Protein AF-A0A920HWN5-F1 (afdb_monomer_lite)

pLDDT: mean 71.5, std 14.19, range [39.5, 91.81]

Foldseek 3Di:
DVVVVVVVVVVVVVVVVVVVVVVVCVVLVPPDPVLVVLLVVLCVVLVVVLVVVLVVVCVVVVNDPVPDDPVVSVVVSVVVSVVVSLVSSLVVCVVVVNNVSSVVVSVVVVVVVPPDPPPVVVVVVVVVVVVVVVVVVVPPD

Radius of gyration: 22.56 Å; chains: 1; bounding box: 64×40×73 Å

Structure (mmCIF, N/CA/C/O backbone):
data_AF-A0A920HWN5-F1
#
_entry.id   AF-A0A920HWN5-F1
#
loop_
_atom_site.group_PDB
_atom_site.id
_atom_site.type_symbol
_atom_site.label_atom_id
_atom_site.label_alt_id
_atom_site.label_comp_id
_atom_site.label_asym_id
_atom_site.label_entity_id
_atom_site.label_seq_id
_atom_site.pdbx_PDB_ins_code
_atom_site.Cartn_x
_atom_site.Cartn_y
_atom_site.Cartn_z
_atom_site.occupancy
_atom_site.B_iso_or_equiv
_atom_site.auth_seq_id
_atom_site.auth_comp_id
_atom_site.auth_asym_id
_atom_site.auth_atom_id
_atom_site.pdbx_PDB_model_num
ATOM 1 N N . MET A 1 1 ? -5.070 -18.045 46.229 1.00 73.38 1 MET A N 1
ATOM 2 C CA . MET A 1 1 ? -4.342 -16.819 45.823 1.00 73.38 1 MET A CA 1
ATOM 3 C C . MET A 1 1 ? -3.827 -16.873 44.372 1.00 73.38 1 M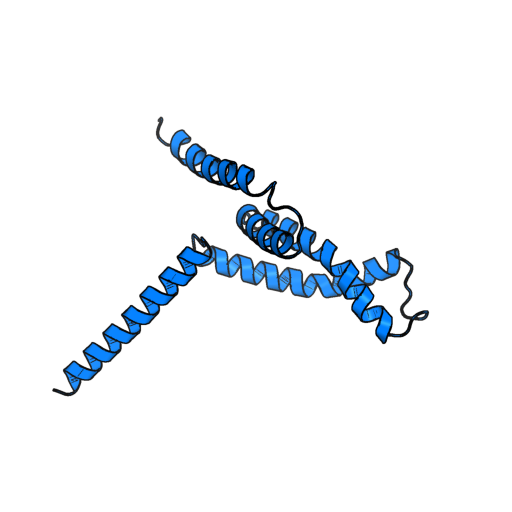ET A C 1
ATOM 5 O O . MET A 1 1 ? -4.244 -16.047 43.574 1.00 73.38 1 MET A O 1
ATOM 9 N N . LEU A 1 2 ? -3.026 -17.871 43.967 1.00 77.00 2 LEU A N 1
ATOM 10 C CA . LEU A 1 2 ? -2.445 -17.982 42.605 1.00 77.00 2 LEU A CA 1
ATOM 11 C C . LEU A 1 2 ? -3.454 -17.991 41.432 1.00 77.00 2 LEU A C 1
ATOM 13 O O . LEU A 1 2 ? -3.154 -17.496 40.346 1.00 77.00 2 LEU A O 1
ATOM 17 N N . LYS A 1 3 ? -4.664 -18.529 41.642 1.00 74.00 3 LYS A N 1
ATOM 18 C CA . LYS A 1 3 ? -5.732 -18.575 40.624 1.00 74.00 3 LYS A CA 1
ATOM 19 C C . LYS A 1 3 ? -6.254 -17.175 40.267 1.00 74.00 3 LYS A C 1
ATOM 21 O O . LYS A 1 3 ? -6.546 -16.922 39.105 1.00 74.00 3 LYS A O 1
ATOM 26 N N . LEU A 1 4 ? -6.289 -16.263 41.242 1.00 74.88 4 LEU A N 1
ATOM 27 C CA . LEU A 1 4 ? -6.717 -14.873 41.050 1.00 74.88 4 LEU A CA 1
ATOM 28 C C . LEU A 1 4 ? -5.679 -14.077 40.242 1.00 74.88 4 LEU A C 1
ATOM 30 O O . LEU A 1 4 ? -6.047 -13.352 39.326 1.00 74.88 4 LEU A O 1
ATOM 34 N N . TYR A 1 5 ? -4.384 -14.304 40.485 1.00 77.62 5 TYR A N 1
ATOM 35 C CA . TYR A 1 5 ? -3.304 -13.645 39.737 1.00 77.62 5 TYR A CA 1
ATOM 36 C C . TYR A 1 5 ? -3.263 -14.052 38.252 1.00 77.62 5 TYR A C 1
ATOM 38 O O . TYR A 1 5 ? -3.050 -13.221 37.370 1.00 77.62 5 TYR A O 1
ATOM 46 N N . LYS A 1 6 ? -3.520 -15.331 37.939 1.00 75.12 6 LYS A N 1
ATOM 47 C CA . LYS A 1 6 ? -3.628 -15.791 36.540 1.00 75.12 6 LYS A CA 1
ATOM 48 C C . LYS A 1 6 ? -4.836 -15.189 35.813 1.00 75.12 6 LYS A C 1
ATOM 50 O O . LYS A 1 6 ? -4.747 -14.953 34.609 1.00 75.12 6 LYS A O 1
ATOM 55 N N . LEU A 1 7 ? -5.941 -14.952 36.522 1.00 76.25 7 LEU A N 1
ATOM 56 C CA . LEU A 1 7 ? -7.143 -14.345 35.947 1.00 76.25 7 LEU A CA 1
ATOM 57 C C . LEU A 1 7 ? -6.928 -12.861 35.631 1.00 76.25 7 LEU A C 1
ATOM 59 O O . LEU A 1 7 ? -7.253 -12.447 34.520 1.00 76.25 7 LEU A O 1
ATOM 63 N N . ASP A 1 8 ? -6.295 -12.111 36.537 1.00 83.62 8 ASP A N 1
ATOM 64 C CA . ASP A 1 8 ? -5.940 -10.701 36.317 1.00 83.62 8 ASP A CA 1
ATOM 65 C C . ASP A 1 8 ? -4.951 -10.526 35.152 1.00 83.62 8 ASP A C 1
ATOM 67 O O . ASP A 1 8 ? -5.145 -9.704 34.261 1.00 83.62 8 ASP A O 1
ATOM 71 N N . LYS A 1 9 ? -3.927 -11.383 35.062 1.00 82.38 9 LYS A N 1
ATOM 72 C CA . LYS A 1 9 ? -2.959 -11.320 33.957 1.00 82.38 9 LYS A CA 1
ATOM 73 C C . LYS A 1 9 ? -3.595 -11.637 32.597 1.00 82.38 9 LYS A C 1
ATOM 75 O O . LYS A 1 9 ? -3.249 -11.012 31.595 1.00 82.38 9 LYS A O 1
ATOM 80 N N . LYS A 1 10 ? -4.533 -12.593 32.550 1.00 79.94 10 LYS A N 1
ATOM 81 C CA . LYS A 1 10 ? -5.252 -12.955 31.318 1.00 79.94 10 LYS A CA 1
ATOM 82 C C . LYS A 1 10 ? -6.200 -11.838 30.877 1.00 79.94 10 LYS A C 1
ATOM 84 O O . LYS A 1 10 ? -6.240 -11.531 29.689 1.00 79.94 10 LYS A O 1
ATOM 89 N N . SER A 1 11 ? -6.934 -11.218 31.804 1.00 78.88 11 SER A N 1
ATOM 90 C CA . SER A 1 11 ? -7.843 -10.113 31.476 1.00 78.88 11 SER A CA 1
ATOM 91 C C . SER A 1 11 ? -7.077 -8.880 30.991 1.00 78.88 11 SER A C 1
ATOM 93 O O . SER A 1 11 ? -7.442 -8.323 29.957 1.00 78.88 11 SER A O 1
ATOM 95 N N . LYS A 1 12 ? -5.961 -8.521 31.646 1.00 78.75 12 LYS A N 1
ATOM 96 C CA . LYS A 1 12 ? -5.072 -7.430 31.209 1.00 78.75 12 LYS A CA 1
ATOM 97 C C . LYS A 1 12 ? -4.530 -7.651 29.802 1.00 78.75 12 LYS A C 1
ATOM 99 O O . LYS A 1 12 ? -4.556 -6.737 28.987 1.00 78.75 12 LYS A O 1
ATOM 104 N N . PHE A 1 13 ? -4.089 -8.872 29.498 1.00 78.44 13 PHE A N 1
ATOM 105 C CA . PHE A 1 13 ? -3.570 -9.213 28.174 1.00 78.44 13 PHE A CA 1
ATOM 106 C C . PHE A 1 13 ? -4.639 -9.093 27.075 1.00 78.44 13 PHE A C 1
ATOM 108 O O . PHE A 1 13 ? -4.360 -8.582 25.993 1.00 78.44 13 PHE A O 1
ATOM 115 N N . VAL A 1 14 ? -5.878 -9.517 27.340 1.00 77.94 14 VAL A N 1
ATOM 116 C CA . VAL A 1 14 ? -6.986 -9.361 26.380 1.00 77.94 14 VAL A CA 1
ATOM 117 C C . VAL A 1 14 ? -7.351 -7.882 26.189 1.00 77.94 14 VAL A C 1
ATOM 119 O O . VAL A 1 14 ? -7.575 -7.451 25.058 1.00 77.94 14 VAL A O 1
ATOM 122 N N . PHE A 1 15 ? -7.345 -7.086 27.263 1.00 74.62 15 PHE A N 1
ATOM 123 C CA . PHE A 1 15 ? -7.632 -5.647 27.212 1.00 74.62 15 PHE A CA 1
ATOM 124 C C . PHE A 1 15 ? -6.570 -4.843 26.445 1.00 74.62 15 PHE A C 1
ATOM 126 O O . PHE A 1 15 ? -6.921 -4.007 25.613 1.00 74.62 15 PHE A O 1
ATOM 133 N N . GLU A 1 16 ? -5.284 -5.117 26.679 1.00 76.69 16 GLU A N 1
ATOM 134 C CA . GLU A 1 16 ? -4.156 -4.510 25.953 1.00 76.69 16 GLU A CA 1
ATOM 135 C C . GLU A 1 16 ? -4.273 -4.753 24.441 1.00 76.69 16 GLU A C 1
ATOM 137 O O . GLU A 1 16 ? -4.241 -3.810 23.645 1.00 76.69 16 GLU A O 1
ATOM 142 N N . ASN A 1 17 ? -4.515 -6.007 24.039 1.00 74.38 17 ASN A N 1
ATOM 143 C CA . ASN A 1 17 ? -4.707 -6.365 22.633 1.00 74.38 17 ASN A CA 1
ATOM 144 C C . ASN A 1 17 ? -5.946 -5.689 22.023 1.00 74.38 17 ASN A C 1
ATOM 146 O O . ASN A 1 17 ? -5.901 -5.230 20.881 1.00 74.38 17 ASN A O 1
ATOM 150 N N . TYR A 1 18 ? -7.037 -5.565 22.784 1.00 75.81 18 TYR A N 1
ATOM 151 C CA . TYR A 1 18 ? -8.246 -4.877 22.331 1.00 75.81 18 TYR A CA 1
ATOM 152 C C . TYR A 1 18 ? -8.004 -3.380 22.076 1.00 75.81 18 TYR A C 1
ATOM 154 O O . TYR A 1 18 ? -8.393 -2.850 21.031 1.00 75.81 18 TYR A O 1
ATOM 162 N N . ILE A 1 19 ? -7.302 -2.699 22.988 1.00 76.44 19 ILE A N 1
ATOM 163 C CA . ILE A 1 19 ? -6.934 -1.282 22.845 1.00 76.44 19 ILE A CA 1
ATOM 164 C C . ILE A 1 19 ? -5.986 -1.083 21.656 1.00 76.44 19 ILE A C 1
ATOM 166 O O . ILE A 1 19 ? -6.146 -0.122 20.897 1.00 76.44 19 ILE A O 1
ATOM 170 N N . TYR A 1 20 ? -5.027 -1.989 21.456 1.00 72.06 20 TYR A N 1
ATOM 171 C CA . TYR A 1 20 ? -4.083 -1.915 20.341 1.00 72.06 20 TYR A CA 1
ATOM 172 C C . TYR A 1 20 ? -4.780 -2.101 18.983 1.00 72.06 20 TYR A C 1
ATOM 174 O O . TYR A 1 20 ? -4.594 -1.286 18.077 1.00 72.06 20 TYR A O 1
ATOM 182 N N . MET A 1 21 ? -5.668 -3.096 18.857 1.00 65.31 21 MET A N 1
ATOM 183 C CA . MET A 1 21 ? -6.461 -3.302 17.637 1.00 65.31 21 MET A CA 1
ATOM 184 C C . MET A 1 21 ? -7.373 -2.112 17.326 1.00 65.31 21 MET A C 1
ATOM 186 O O . MET A 1 21 ? -7.510 -1.742 16.161 1.00 65.31 21 MET A O 1
ATOM 190 N N . LYS A 1 22 ? -7.973 -1.486 18.345 1.00 66.25 22 LYS A N 1
ATOM 191 C CA . LYS A 1 22 ? -8.813 -0.295 18.164 1.00 66.25 22 LYS A CA 1
ATOM 192 C C . LYS A 1 22 ? -8.001 0.890 17.625 1.00 66.25 22 LYS A C 1
ATOM 194 O O . LYS A 1 22 ? -8.375 1.476 16.616 1.00 66.25 22 LYS A O 1
ATOM 199 N N . LYS A 1 23 ? -6.825 1.159 18.207 1.00 67.69 23 LYS A N 1
ATOM 200 C CA . LYS A 1 23 ? -5.909 2.223 17.748 1.00 67.69 23 LYS A CA 1
ATOM 201 C C . LYS A 1 23 ? -5.429 2.022 16.307 1.00 67.69 23 LYS A C 1
ATOM 203 O O . LYS A 1 23 ? -5.257 3.000 15.580 1.00 67.69 23 LYS A O 1
ATOM 208 N N . LEU A 1 24 ? -5.201 0.777 15.887 1.00 61.03 24 LEU A N 1
ATOM 209 C CA . LEU A 1 24 ? -4.812 0.460 14.510 1.00 61.03 24 LEU A CA 1
ATOM 210 C C . LEU A 1 24 ? -5.969 0.654 13.521 1.00 61.03 24 LEU A C 1
ATOM 212 O O . LEU A 1 24 ? -5.763 1.243 12.461 1.00 61.03 24 LEU A O 1
ATOM 216 N N . LYS A 1 25 ? -7.182 0.219 13.883 1.00 57.78 25 LYS A N 1
ATOM 217 C CA . LYS A 1 25 ? -8.390 0.403 13.064 1.00 57.78 25 LYS A CA 1
ATOM 218 C C . LYS A 1 25 ? -8.731 1.878 12.864 1.00 57.78 25 LYS A C 1
ATOM 220 O O . LYS A 1 25 ? -9.005 2.282 11.736 1.00 57.78 25 LYS A O 1
ATOM 225 N N . ASP A 1 26 ? -8.612 2.678 13.922 1.00 61.81 26 ASP A N 1
ATOM 226 C CA . ASP A 1 26 ? -8.883 4.118 13.883 1.00 61.81 26 ASP A CA 1
ATOM 227 C C . ASP A 1 26 ? -7.835 4.877 13.047 1.00 61.81 26 ASP A C 1
ATOM 229 O O . ASP A 1 26 ? -8.186 5.758 12.266 1.00 61.81 26 ASP A O 1
ATOM 233 N N . LYS A 1 27 ? -6.548 4.499 13.124 1.00 56.53 27 LYS A N 1
ATOM 234 C CA . LYS A 1 27 ? -5.472 5.117 12.319 1.00 56.53 27 LYS A CA 1
ATOM 235 C C . LYS A 1 27 ? -5.617 4.884 10.814 1.00 56.53 27 LYS A C 1
ATOM 237 O O . LYS A 1 27 ? -5.187 5.728 10.029 1.00 56.53 27 LYS A O 1
ATOM 242 N N . TRP A 1 28 ? -6.172 3.743 10.417 1.00 52.12 28 TRP A N 1
ATOM 243 C CA . TRP A 1 28 ? -6.312 3.355 9.011 1.00 52.12 28 TRP A CA 1
ATOM 244 C C . TRP A 1 28 ? -7.738 3.537 8.472 1.00 52.12 28 TRP A C 1
ATOM 246 O O . TRP A 1 28 ? -7.972 3.279 7.295 1.00 52.12 28 TRP A O 1
ATOM 256 N N . ASN A 1 29 ? -8.678 3.998 9.309 1.00 58.75 29 ASN A N 1
ATOM 257 C CA . ASN A 1 29 ? -10.093 4.198 8.970 1.00 58.75 29 ASN A CA 1
ATOM 258 C C . ASN A 1 29 ? -10.738 2.953 8.314 1.00 58.75 29 ASN A C 1
ATOM 260 O O . ASN A 1 29 ? -11.601 3.053 7.438 1.00 58.75 29 ASN A O 1
ATOM 264 N N . ILE A 1 30 ? -10.280 1.761 8.716 1.00 59.06 30 ILE A N 1
ATOM 265 C CA . ILE A 1 30 ? -10.728 0.480 8.158 1.00 59.06 30 ILE A CA 1
ATOM 266 C C . ILE A 1 30 ? -12.042 0.119 8.841 1.00 59.06 30 ILE A C 1
ATOM 268 O O . ILE A 1 30 ? -12.072 -0.238 10.019 1.00 59.06 30 ILE A O 1
ATOM 272 N N . LYS A 1 31 ? -13.141 0.215 8.090 1.00 60.91 31 LYS A N 1
ATOM 273 C CA . LYS A 1 31 ? -14.498 0.026 8.624 1.00 60.91 31 LYS A CA 1
ATOM 274 C C . LYS A 1 31 ? -14.813 -1.437 8.946 1.00 60.91 31 LYS A C 1
ATOM 276 O O . LYS A 1 31 ? -15.705 -1.694 9.747 1.00 60.91 31 LYS A O 1
ATOM 281 N N . SER A 1 32 ? -14.115 -2.397 8.329 1.00 67.50 32 SER A N 1
ATOM 282 C CA . SER A 1 32 ? -14.424 -3.825 8.467 1.00 67.50 32 SER A CA 1
ATOM 283 C C . SER A 1 32 ? -13.189 -4.719 8.340 1.00 67.50 32 SER A C 1
ATOM 285 O O . SER A 1 32 ? -12.347 -4.504 7.474 1.00 67.50 32 SER A O 1
ATOM 287 N N . ASN A 1 33 ? -13.107 -5.780 9.153 1.00 72.88 33 ASN A N 1
ATOM 288 C CA . ASN A 1 33 ? -12.060 -6.807 9.030 1.00 72.88 33 ASN A CA 1
ATOM 289 C C . ASN A 1 33 ? -12.080 -7.481 7.639 1.00 72.88 33 ASN A C 1
ATOM 291 O O . ASN A 1 33 ? -11.032 -7.862 7.127 1.00 72.88 33 ASN A O 1
ATOM 295 N N . PHE A 1 34 ? -13.257 -7.578 7.007 1.00 74.62 34 PHE A N 1
ATOM 296 C CA . PHE A 1 34 ? -13.412 -8.120 5.651 1.00 74.62 34 PHE A CA 1
ATOM 297 C C . PHE A 1 34 ? -12.724 -7.259 4.589 1.00 74.62 34 PHE A C 1
ATOM 299 O O . PHE A 1 34 ? -12.166 -7.788 3.633 1.00 74.62 34 PHE A O 1
ATOM 306 N N . GLN A 1 35 ? -12.702 -5.939 4.784 1.00 75.38 35 GLN A N 1
ATOM 307 C CA . GLN A 1 35 ? -12.023 -5.014 3.880 1.00 75.38 35 GLN A CA 1
ATOM 308 C C . GLN A 1 35 ? -10.518 -5.302 3.837 1.00 75.38 35 GLN A C 1
ATOM 310 O O . GLN A 1 35 ? -9.932 -5.341 2.762 1.00 75.38 35 GLN A O 1
ATOM 315 N N . LEU A 1 36 ? -9.910 -5.583 4.995 1.00 80.06 36 LEU A N 1
ATOM 316 C CA . LEU A 1 36 ? -8.486 -5.910 5.107 1.00 80.06 36 LEU A CA 1
ATOM 317 C C . LEU A 1 36 ? -8.128 -7.196 4.347 1.00 80.06 36 LEU A C 1
ATOM 319 O O . LEU A 1 36 ? -7.118 -7.231 3.652 1.00 80.06 36 LEU A O 1
ATOM 323 N N . ILE A 1 37 ? -8.975 -8.226 4.427 1.00 85.38 37 ILE A N 1
ATOM 324 C CA . ILE A 1 37 ? -8.777 -9.489 3.697 1.00 85.38 37 ILE A CA 1
ATOM 325 C C . ILE A 1 37 ? -8.822 -9.254 2.184 1.00 85.38 37 ILE A C 1
ATOM 327 O O . ILE A 1 37 ? -7.942 -9.723 1.467 1.00 85.38 37 ILE A O 1
ATOM 331 N N . ILE A 1 38 ? -9.802 -8.482 1.704 1.00 83.88 38 ILE A N 1
ATOM 332 C CA . ILE A 1 38 ? -9.916 -8.131 0.281 1.00 83.88 38 ILE A CA 1
ATOM 333 C C . ILE A 1 38 ? -8.662 -7.385 -0.182 1.00 83.88 38 ILE A C 1
ATOM 335 O O . ILE A 1 38 ? -8.101 -7.720 -1.219 1.00 83.88 38 ILE A O 1
ATOM 339 N N . ILE A 1 39 ? -8.176 -6.424 0.607 1.00 83.38 39 ILE A N 1
ATOM 340 C CA . ILE A 1 39 ? -6.959 -5.671 0.283 1.00 83.38 39 ILE A CA 1
ATOM 341 C C . ILE A 1 39 ? -5.749 -6.601 0.150 1.00 83.38 39 ILE A C 1
ATOM 343 O O . ILE A 1 39 ? -4.988 -6.466 -0.803 1.00 83.38 39 ILE A O 1
ATOM 347 N N . LEU A 1 40 ? -5.578 -7.559 1.065 1.00 87.31 40 LEU A N 1
ATOM 348 C CA . LEU A 1 40 ? -4.477 -8.523 1.001 1.00 87.31 40 LEU A CA 1
ATOM 349 C C . LEU A 1 40 ? -4.553 -9.415 -0.245 1.00 87.31 40 LEU A C 1
ATOM 351 O O . LEU A 1 40 ? -3.526 -9.667 -0.870 1.00 87.31 40 LEU A O 1
ATOM 355 N N . ILE A 1 41 ? -5.754 -9.851 -0.632 1.00 89.81 41 ILE A N 1
ATOM 356 C CA . ILE A 1 41 ? -5.968 -10.635 -1.857 1.00 89.81 41 ILE A CA 1
ATOM 357 C C . ILE A 1 41 ? -5.613 -9.803 -3.089 1.00 89.81 41 ILE A C 1
ATOM 359 O O . ILE A 1 41 ? -4.868 -10.268 -3.950 1.00 89.81 41 ILE A O 1
ATOM 363 N N . VAL A 1 42 ? -6.092 -8.558 -3.152 1.00 87.56 42 VAL A N 1
ATOM 364 C CA . VAL A 1 42 ? -5.766 -7.634 -4.244 1.00 87.56 42 VAL A CA 1
ATOM 365 C C . VAL A 1 42 ? -4.258 -7.433 -4.338 1.00 87.56 42 VAL A C 1
ATOM 367 O O . VAL A 1 42 ? -3.719 -7.579 -5.427 1.00 87.56 42 VAL A O 1
ATOM 370 N N . PHE A 1 43 ? -3.572 -7.197 -3.215 1.00 88.00 43 PHE A N 1
ATOM 371 C CA . PHE A 1 43 ? -2.114 -7.048 -3.177 1.00 88.00 43 PHE A CA 1
ATOM 372 C C . PHE A 1 43 ? -1.362 -8.306 -3.626 1.00 88.00 43 PHE A C 1
ATOM 374 O O . PHE A 1 43 ? -0.337 -8.198 -4.295 1.00 88.00 43 PHE A O 1
ATOM 381 N N . ALA A 1 44 ? -1.850 -9.499 -3.279 1.00 91.81 44 ALA A N 1
ATOM 382 C CA . ALA A 1 44 ? -1.245 -10.755 -3.718 1.00 91.81 44 ALA A CA 1
ATOM 383 C C . ALA A 1 44 ? -1.374 -10.944 -5.239 1.00 91.81 44 ALA A C 1
ATOM 385 O O . ALA A 1 44 ? -0.412 -11.340 -5.907 1.00 91.81 44 ALA A O 1
ATOM 386 N N . ILE A 1 45 ? -2.545 -10.609 -5.793 1.00 89.94 45 ILE A N 1
ATOM 387 C CA . ILE A 1 45 ? -2.804 -10.664 -7.233 1.00 89.94 45 ILE A CA 1
ATOM 388 C C . ILE A 1 45 ? -1.968 -9.604 -7.955 1.00 89.94 45 ILE A C 1
ATOM 390 O O . ILE A 1 45 ? -1.210 -9.956 -8.853 1.00 89.94 45 ILE A O 1
ATOM 394 N N . THR A 1 46 ? -2.037 -8.330 -7.551 1.00 88.94 46 THR A N 1
ATOM 395 C CA . THR A 1 46 ? -1.268 -7.243 -8.184 1.00 88.94 46 THR A CA 1
ATOM 396 C C . THR A 1 46 ? 0.233 -7.458 -8.070 1.00 88.94 46 THR A C 1
ATOM 398 O O . THR A 1 46 ? 0.952 -7.194 -9.031 1.00 88.94 46 THR A O 1
ATOM 401 N N . GLY A 1 47 ? 0.719 -7.960 -6.932 1.00 86.44 47 GLY A N 1
ATOM 402 C CA . GLY A 1 47 ? 2.132 -8.273 -6.731 1.00 86.44 47 GLY A CA 1
ATOM 403 C C . GLY A 1 47 ? 2.621 -9.316 -7.732 1.00 86.44 47 GLY A C 1
ATOM 404 O O . GLY A 1 47 ? 3.631 -9.099 -8.400 1.00 86.44 47 GLY A O 1
ATOM 405 N N . SER A 1 48 ? 1.854 -10.390 -7.920 1.00 88.81 48 SER A N 1
ATOM 406 C CA . SER A 1 48 ? 2.175 -11.440 -8.896 1.00 88.81 48 SER A CA 1
ATOM 407 C C . SER A 1 48 ? 2.061 -10.934 -10.339 1.00 88.81 48 SER A C 1
ATOM 409 O O . SER A 1 48 ? 2.938 -11.187 -11.164 1.00 88.81 48 SER A O 1
ATOM 411 N N . LEU A 1 49 ? 1.017 -10.155 -10.636 1.00 87.19 49 LEU A N 1
ATOM 412 C CA . LEU A 1 49 ? 0.751 -9.622 -11.972 1.00 87.19 49 LEU A CA 1
ATOM 413 C C . LEU A 1 49 ? 1.815 -8.606 -12.413 1.00 87.19 49 LEU A C 1
ATOM 415 O O . LEU A 1 49 ? 2.153 -8.555 -13.590 1.00 87.19 49 LEU A O 1
ATOM 419 N N . SER A 1 50 ? 2.395 -7.844 -11.480 1.00 83.56 50 SER A N 1
ATOM 420 C CA . SER A 1 50 ? 3.436 -6.846 -11.771 1.00 83.56 50 SER A CA 1
ATOM 421 C C . SER A 1 50 ? 4.696 -7.450 -12.402 1.00 83.56 50 SER A C 1
ATOM 423 O O . SER A 1 50 ? 5.306 -6.845 -13.285 1.00 83.56 50 SER A O 1
ATOM 425 N N . LEU A 1 51 ? 5.057 -8.674 -12.001 1.00 81.50 51 LEU A N 1
ATOM 426 C CA . LEU A 1 51 ? 6.194 -9.398 -12.563 1.00 81.50 51 LEU A CA 1
ATOM 427 C C . LEU A 1 51 ? 5.913 -9.836 -13.999 1.00 81.50 51 LEU A C 1
ATOM 429 O O . LEU A 1 51 ? 6.776 -9.663 -14.854 1.00 81.50 51 LEU A O 1
ATOM 433 N N . VAL A 1 52 ? 4.703 -10.326 -14.270 1.00 85.19 52 VAL A N 1
ATOM 434 C CA . VAL A 1 52 ? 4.286 -10.780 -15.605 1.00 85.19 52 VAL A CA 1
ATOM 435 C C . VAL A 1 52 ? 4.134 -9.601 -16.561 1.00 85.19 52 VAL A C 1
ATOM 437 O O . VAL A 1 52 ? 4.614 -9.648 -17.682 1.00 85.19 52 VAL A O 1
ATOM 440 N N . VAL A 1 53 ? 3.517 -8.511 -16.104 1.00 83.69 53 VAL A N 1
ATOM 441 C CA . VAL A 1 53 ? 3.235 -7.312 -16.908 1.00 83.69 53 VAL A CA 1
ATOM 442 C C . VAL A 1 53 ? 4.510 -6.571 -17.312 1.00 83.69 53 VAL A C 1
ATOM 444 O O . VAL A 1 53 ? 4.556 -5.918 -18.350 1.00 83.69 53 VAL A O 1
ATOM 447 N N . SER A 1 54 ? 5.578 -6.697 -16.532 1.00 80.50 54 SER A N 1
ATOM 448 C CA . SER A 1 54 ? 6.833 -6.019 -16.835 1.00 80.50 54 SER A CA 1
ATOM 449 C C . SER A 1 54 ? 7.508 -6.476 -18.137 1.00 80.50 54 SER A C 1
ATOM 451 O O . SER A 1 54 ? 8.074 -5.641 -18.834 1.00 80.50 54 SER A O 1
ATOM 453 N N . GLU A 1 55 ? 7.427 -7.763 -18.481 1.00 77.50 55 GLU A N 1
ATOM 454 C CA . GLU A 1 55 ? 8.055 -8.343 -19.676 1.00 77.50 55 GLU A CA 1
ATOM 455 C C . GLU A 1 55 ? 7.478 -7.779 -20.988 1.00 77.50 55 GLU A C 1
ATOM 457 O O . GLU A 1 55 ? 8.256 -7.220 -21.765 1.00 77.50 55 GLU A O 1
ATOM 462 N N . PRO A 1 56 ? 6.149 -7.803 -21.230 1.00 80.50 56 PRO A N 1
ATOM 463 C CA . PRO A 1 56 ? 5.573 -7.238 -22.448 1.00 80.50 56 PRO A CA 1
ATOM 464 C C . PRO A 1 56 ? 5.750 -5.719 -22.523 1.00 80.50 56 PRO A C 1
ATOM 466 O O . PRO A 1 56 ? 5.907 -5.172 -23.609 1.00 80.50 56 PRO A O 1
ATOM 469 N N . ILE A 1 57 ? 5.773 -5.013 -21.389 1.00 77.94 57 ILE A N 1
ATOM 470 C CA . ILE A 1 57 ? 6.015 -3.564 -21.389 1.00 77.94 57 ILE A CA 1
ATOM 471 C C . ILE A 1 57 ? 7.441 -3.243 -21.848 1.00 77.94 57 ILE A C 1
ATOM 473 O O . ILE A 1 57 ? 7.638 -2.314 -22.628 1.00 77.94 57 ILE A O 1
ATOM 477 N N . LEU A 1 58 ? 8.435 -4.005 -21.389 1.00 75.25 58 LEU A N 1
ATOM 478 C CA . LEU A 1 58 ? 9.831 -3.834 -21.807 1.00 75.25 58 LEU A CA 1
ATOM 479 C C . LEU A 1 58 ? 10.010 -4.137 -23.300 1.00 75.25 58 LEU A C 1
ATOM 481 O O . LEU A 1 58 ? 10.764 -3.439 -23.979 1.00 75.25 58 LEU A O 1
ATOM 485 N N . GLU A 1 59 ? 9.274 -5.122 -23.815 1.00 76.50 59 GLU A N 1
ATOM 486 C CA . GLU A 1 59 ? 9.251 -5.459 -25.238 1.00 76.50 59 GLU A CA 1
ATOM 487 C C . GLU A 1 59 ? 8.614 -4.348 -26.090 1.00 76.50 59 GLU A C 1
ATOM 489 O O . GLU A 1 59 ? 9.202 -3.944 -27.094 1.00 76.50 59 GLU A O 1
ATOM 494 N N . ILE A 1 60 ? 7.482 -3.777 -25.655 1.00 75.62 60 ILE A N 1
ATOM 495 C CA . ILE A 1 60 ? 6.826 -2.629 -26.315 1.00 75.62 60 ILE A CA 1
ATOM 496 C C . ILE A 1 60 ? 7.744 -1.401 -26.340 1.00 75.62 60 ILE A C 1
ATOM 498 O O . ILE A 1 60 ? 7.777 -0.664 -27.323 1.00 75.62 60 ILE A O 1
ATOM 502 N N . LEU A 1 61 ? 8.519 -1.187 -25.276 1.00 72.88 61 LEU A N 1
ATOM 503 C CA . LEU A 1 61 ? 9.495 -0.099 -25.188 1.00 72.88 61 LEU A CA 1
ATOM 504 C C . LEU A 1 61 ? 10.766 -0.356 -26.019 1.00 72.88 61 LEU A C 1
ATOM 506 O O . LEU A 1 61 ? 11.662 0.486 -26.038 1.00 72.88 61 LEU A O 1
ATOM 510 N N . GLY A 1 62 ? 10.862 -1.498 -26.708 1.00 66.62 62 GLY A N 1
ATOM 511 C CA . GLY A 1 62 ? 11.991 -1.845 -27.571 1.00 66.62 62 GLY A CA 1
ATOM 512 C C . GLY A 1 62 ? 13.271 -2.203 -26.811 1.00 66.62 62 GLY A C 1
ATOM 513 O O . GLY A 1 62 ? 14.340 -2.300 -27.414 1.00 66.62 62 GLY A O 1
ATOM 514 N N . ILE A 1 63 ? 13.187 -2.416 -25.494 1.00 63.91 63 ILE A N 1
ATOM 515 C CA . ILE A 1 63 ? 14.332 -2.739 -24.640 1.00 63.91 63 ILE A CA 1
ATOM 516 C C . ILE A 1 63 ? 14.493 -4.260 -24.625 1.00 63.91 63 ILE A C 1
ATOM 518 O O . ILE A 1 63 ? 13.982 -4.959 -23.751 1.00 63.91 63 ILE A O 1
ATOM 522 N N . LYS A 1 64 ? 15.218 -4.796 -25.612 1.00 57.94 64 LYS A N 1
ATOM 523 C CA . LYS A 1 64 ? 15.579 -6.219 -25.631 1.00 57.94 64 LYS A CA 1
ATOM 524 C C . LYS A 1 64 ? 16.581 -6.521 -24.518 1.00 57.94 64 LYS A C 1
ATOM 526 O O . LYS A 1 64 ? 17.632 -5.888 -24.425 1.00 57.94 64 LYS A O 1
ATOM 531 N N . SER A 1 65 ? 16.323 -7.575 -23.742 1.00 55.31 65 SER A N 1
ATOM 532 C CA . SER A 1 65 ? 17.255 -8.095 -22.726 1.00 55.31 65 SER A CA 1
ATOM 533 C C . SER A 1 65 ? 18.630 -8.487 -23.292 1.00 55.31 65 SER A C 1
ATOM 535 O O . SER A 1 65 ? 19.558 -8.702 -22.523 1.00 55.31 65 SER A O 1
ATOM 537 N N . SER A 1 66 ? 18.784 -8.567 -24.621 1.00 56.59 66 SER A N 1
ATOM 538 C CA . SER A 1 66 ? 20.060 -8.871 -25.278 1.00 56.59 66 SER A CA 1
ATOM 539 C C . SER A 1 66 ? 20.948 -7.651 -25.549 1.00 56.59 66 SER A C 1
ATOM 541 O O . SER A 1 66 ? 22.108 -7.842 -25.896 1.00 56.59 66 SER A O 1
ATOM 543 N N . SER A 1 67 ? 20.440 -6.415 -25.444 1.00 55.72 67 SER A N 1
ATOM 544 C CA . SER A 1 67 ? 21.200 -5.196 -25.783 1.00 55.72 67 SER A CA 1
ATOM 545 C C . SER A 1 67 ? 21.648 -4.377 -24.569 1.00 55.72 67 SER A C 1
ATOM 547 O O . SER A 1 67 ? 22.364 -3.392 -24.735 1.00 55.72 67 SER A O 1
ATOM 549 N N . MET A 1 68 ? 21.255 -4.760 -23.348 1.00 58.16 68 MET A N 1
ATOM 550 C CA . MET A 1 68 ? 21.634 -4.072 -22.110 1.00 58.16 68 MET A CA 1
ATOM 551 C C . MET A 1 68 ? 22.097 -5.044 -21.024 1.00 58.16 68 MET A C 1
ATOM 553 O O . MET A 1 68 ? 21.566 -6.139 -20.881 1.00 58.16 68 MET A O 1
ATOM 557 N N . SER A 1 69 ? 23.064 -4.603 -20.213 1.00 67.56 69 SER A N 1
ATOM 558 C CA . SER A 1 69 ? 23.483 -5.319 -19.004 1.00 67.56 69 SER A CA 1
ATOM 559 C C . SER A 1 69 ? 22.294 -5.522 -18.058 1.00 67.56 69 SER A C 1
ATOM 561 O O . SER A 1 69 ? 21.571 -4.570 -17.750 1.00 67.56 69 SER A O 1
ATOM 563 N N . THR A 1 70 ? 22.137 -6.743 -17.535 1.00 69.31 70 THR A N 1
ATOM 564 C CA . THR A 1 70 ? 21.133 -7.131 -16.524 1.00 69.31 70 THR A CA 1
ATOM 565 C C . THR A 1 70 ? 21.081 -6.161 -15.335 1.00 69.31 70 THR A C 1
ATOM 567 O O . THR A 1 70 ? 20.023 -5.945 -14.736 1.00 69.31 70 THR A O 1
ATOM 570 N N . TRP A 1 71 ? 22.215 -5.520 -15.035 1.00 75.31 71 TRP A N 1
ATOM 571 C CA . TRP A 1 71 ? 22.360 -4.515 -13.985 1.00 75.31 71 TRP A CA 1
ATOM 572 C C . TRP A 1 71 ? 21.582 -3.216 -14.247 1.00 75.31 71 TRP A C 1
ATOM 574 O O . TRP A 1 71 ? 21.036 -2.638 -13.315 1.00 75.31 71 TRP A O 1
ATOM 584 N N . LEU A 1 72 ? 21.491 -2.765 -15.503 1.00 74.44 72 LEU A N 1
ATOM 585 C CA . LEU A 1 72 ? 20.711 -1.579 -15.893 1.00 74.44 72 LEU A CA 1
ATOM 586 C C . LEU A 1 72 ? 19.250 -1.925 -16.193 1.00 74.44 72 LEU A C 1
ATOM 588 O O . LEU A 1 72 ? 18.351 -1.131 -15.924 1.00 74.44 72 LEU A O 1
ATOM 592 N N . PHE A 1 73 ? 19.005 -3.132 -16.700 1.00 76.44 73 PHE A N 1
ATOM 593 C CA . PHE A 1 73 ? 17.671 -3.600 -17.066 1.00 76.44 73 PHE A CA 1
ATOM 594 C C . PHE A 1 73 ? 16.731 -3.720 -15.855 1.00 76.44 73 PHE A C 1
ATOM 596 O O . PHE A 1 73 ? 15.572 -3.312 -15.907 1.00 76.44 73 PHE A O 1
ATOM 603 N N . THR A 1 74 ? 17.240 -4.230 -14.732 1.00 78.06 74 THR A N 1
ATOM 604 C CA . THR A 1 74 ? 16.454 -4.464 -13.509 1.00 78.06 74 THR A CA 1
ATOM 605 C C . THR A 1 74 ? 15.899 -3.180 -12.858 1.00 78.06 74 THR A C 1
ATOM 607 O O . THR A 1 74 ? 14.694 -3.131 -12.599 1.00 78.06 74 THR A O 1
ATOM 610 N N . PRO A 1 75 ? 16.695 -2.121 -12.596 1.00 83.62 75 PRO A N 1
ATOM 611 C CA . PRO A 1 75 ? 16.167 -0.878 -12.029 1.00 83.62 75 PRO A CA 1
ATOM 612 C C . PRO A 1 75 ? 15.259 -0.128 -13.009 1.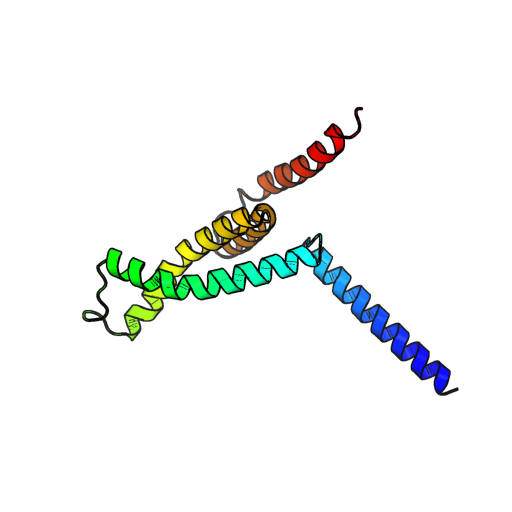00 83.62 75 PRO A C 1
ATOM 614 O O . PRO A 1 75 ? 14.255 0.444 -12.591 1.00 83.62 75 PRO A O 1
ATOM 617 N N . LEU A 1 76 ? 15.554 -0.176 -14.312 1.00 82.00 76 LEU A N 1
ATOM 618 C CA . LEU A 1 76 ? 14.721 0.455 -15.335 1.00 82.00 76 LEU A CA 1
ATOM 619 C C . LEU A 1 76 ? 13.332 -0.197 -15.406 1.00 82.00 76 LEU A C 1
ATOM 621 O O . LEU A 1 76 ? 12.317 0.499 -15.418 1.00 82.00 76 LEU A O 1
ATOM 625 N N . ARG A 1 77 ? 13.284 -1.534 -15.334 1.00 82.12 77 ARG A N 1
ATOM 626 C CA . ARG A 1 77 ? 12.047 -2.308 -15.176 1.00 82.12 77 ARG A CA 1
ATOM 627 C C . ARG A 1 77 ? 11.247 -1.850 -13.958 1.00 82.12 77 ARG A C 1
ATOM 629 O O . ARG A 1 77 ? 10.045 -1.643 -14.078 1.00 82.12 77 ARG A O 1
ATOM 636 N N . LEU A 1 78 ? 11.889 -1.661 -12.804 1.00 85.50 78 LEU A N 1
ATOM 637 C CA . LEU A 1 78 ? 11.197 -1.234 -11.585 1.00 85.50 78 LEU A CA 1
ATOM 638 C C . LEU A 1 78 ? 10.593 0.171 -11.728 1.00 85.50 78 LEU A C 1
ATOM 640 O O . LEU A 1 78 ? 9.454 0.381 -11.322 1.00 85.50 78 LEU A O 1
ATOM 644 N N . ILE A 1 79 ? 11.321 1.104 -12.352 1.00 85.19 79 ILE A N 1
ATOM 645 C CA . ILE A 1 79 ? 10.852 2.476 -12.602 1.00 85.19 79 ILE A CA 1
ATOM 646 C C . ILE A 1 79 ? 9.623 2.494 -13.515 1.00 85.19 79 ILE A C 1
ATOM 648 O O . ILE A 1 79 ? 8.720 3.287 -13.281 1.00 85.19 79 ILE A O 1
ATOM 652 N N . ILE A 1 80 ? 9.568 1.624 -14.526 1.00 81.75 80 ILE A N 1
ATOM 653 C CA . ILE A 1 80 ? 8.449 1.553 -15.479 1.00 81.75 80 ILE A CA 1
ATOM 654 C C . ILE A 1 80 ? 7.245 0.802 -14.895 1.00 81.75 80 ILE A C 1
ATOM 656 O O . ILE A 1 80 ? 6.100 1.208 -15.083 1.00 81.75 80 ILE A O 1
ATOM 660 N N . VAL A 1 81 ? 7.483 -0.291 -14.167 1.00 84.69 81 VAL A N 1
ATOM 661 C CA . VAL A 1 81 ? 6.417 -1.055 -13.501 1.00 84.69 81 VAL A CA 1
ATOM 662 C C . VAL A 1 81 ? 5.757 -0.220 -12.412 1.00 84.69 81 VAL A C 1
ATOM 664 O O . VAL A 1 81 ? 4.570 -0.385 -12.160 1.00 84.69 81 VAL A O 1
ATOM 667 N N . PHE A 1 82 ? 6.495 0.699 -11.792 1.00 85.56 82 PHE A N 1
ATOM 668 C CA . PHE A 1 82 ? 5.991 1.531 -10.712 1.00 85.56 82 PHE A CA 1
ATOM 669 C C . PHE A 1 82 ? 4.718 2.345 -11.069 1.00 85.56 82 PHE A C 1
ATOM 671 O O . PHE A 1 82 ? 3.703 2.148 -10.397 1.00 85.56 82 PHE A O 1
ATOM 678 N N . PRO A 1 83 ? 4.685 3.195 -12.117 1.00 84.00 83 PRO A N 1
ATOM 679 C CA . PRO A 1 83 ? 3.473 3.923 -12.511 1.00 84.00 83 PRO A CA 1
ATOM 680 C C . PRO A 1 83 ? 2.357 3.003 -13.021 1.00 84.00 83 PRO A C 1
ATOM 682 O O . PRO A 1 83 ? 1.177 3.273 -12.812 1.00 84.00 83 PRO A O 1
ATOM 685 N N . VAL A 1 84 ? 2.702 1.875 -13.645 1.00 85.12 84 VAL A N 1
ATOM 686 C CA . VAL A 1 84 ? 1.706 0.888 -14.089 1.00 85.12 84 VAL A CA 1
ATOM 687 C C . VAL A 1 84 ? 1.054 0.191 -12.894 1.00 85.12 84 VAL A C 1
ATOM 689 O O . VAL A 1 84 ? -0.154 -0.037 -12.887 1.00 85.12 84 VAL A O 1
ATOM 692 N N . TYR A 1 85 ? 1.830 -0.096 -11.849 1.00 84.75 85 TYR A N 1
ATOM 693 C CA . TYR A 1 85 ? 1.353 -0.695 -10.607 1.00 84.75 85 TYR A CA 1
ATOM 694 C C . TYR A 1 85 ? 0.353 0.211 -9.876 1.00 84.75 85 TYR A C 1
ATOM 696 O O . TYR A 1 85 ? -0.640 -0.287 -9.342 1.00 84.75 85 TYR A O 1
ATOM 704 N N . GLN A 1 86 ? 0.580 1.531 -9.894 1.00 86.12 86 GLN A N 1
ATOM 705 C CA . GLN A 1 86 ? -0.348 2.529 -9.346 1.00 86.12 86 GLN A CA 1
ATOM 706 C C . GLN A 1 86 ? -1.737 2.429 -10.002 1.00 86.12 86 GLN A C 1
ATOM 708 O O . GLN A 1 86 ? -2.750 2.339 -9.314 1.00 86.12 86 GLN A O 1
ATOM 713 N N . LEU A 1 87 ? -1.794 2.288 -11.328 1.00 87.06 87 LEU A N 1
ATOM 714 C CA . LEU A 1 87 ? -3.058 2.110 -12.052 1.00 87.06 87 LEU A CA 1
ATOM 715 C C . LEU A 1 87 ? -3.677 0.718 -11.837 1.00 87.06 87 LEU A C 1
ATOM 717 O O . LEU A 1 87 ? -4.895 0.595 -11.702 1.00 87.06 87 LEU A O 1
ATOM 721 N N . LEU A 1 88 ? -2.857 -0.337 -11.774 1.00 88.00 88 LEU A N 1
ATOM 722 C CA . LEU A 1 88 ? -3.317 -1.718 -11.574 1.00 88.00 88 LEU A CA 1
ATOM 723 C C . LEU A 1 88 ? -4.058 -1.889 -10.248 1.00 88.00 88 LEU A C 1
ATOM 725 O O . LEU A 1 88 ? -5.116 -2.521 -10.201 1.00 88.00 88 LEU A O 1
ATOM 729 N N . ILE A 1 89 ? -3.503 -1.334 -9.167 1.00 88.56 89 ILE A N 1
ATOM 730 C CA . ILE A 1 89 ? -4.103 -1.471 -7.841 1.00 88.56 89 ILE A CA 1
ATOM 731 C C . ILE A 1 89 ? -5.421 -0.699 -7.742 1.00 88.56 89 ILE A C 1
ATOM 733 O O . ILE A 1 89 ? -6.356 -1.170 -7.093 1.00 88.56 89 ILE A O 1
ATOM 737 N N . LEU A 1 90 ? -5.535 0.429 -8.448 1.00 87.44 90 LEU A N 1
ATOM 738 C CA . LEU A 1 90 ? -6.767 1.200 -8.542 1.00 87.44 90 LEU A CA 1
ATOM 739 C C . LEU A 1 90 ? -7.839 0.464 -9.361 1.00 87.44 90 LEU A C 1
ATOM 741 O O . LEU A 1 90 ? -8.987 0.370 -8.924 1.00 87.44 90 LEU A O 1
ATOM 745 N N . ALA A 1 91 ? -7.460 -0.121 -10.502 1.00 87.81 91 ALA A N 1
ATOM 746 C CA . ALA A 1 91 ? -8.359 -0.879 -11.373 1.00 87.81 91 ALA A CA 1
ATOM 747 C C . ALA A 1 91 ? -8.901 -2.146 -10.692 1.00 87.81 91 ALA A C 1
ATOM 749 O O . ALA A 1 91 ? -10.101 -2.418 -10.718 1.00 87.81 91 ALA A O 1
ATOM 750 N N . ILE A 1 92 ? -8.036 -2.908 -10.021 1.00 86.19 92 ILE A N 1
ATOM 751 C CA . ILE A 1 92 ? -8.460 -4.105 -9.288 1.00 86.19 92 ILE A CA 1
ATOM 752 C C . ILE A 1 92 ? -9.233 -3.702 -8.024 1.00 86.19 92 ILE A C 1
ATOM 754 O O . ILE A 1 92 ? -10.258 -4.303 -7.708 1.00 86.19 92 ILE A O 1
ATOM 758 N N . GLY A 1 93 ? -8.825 -2.632 -7.337 1.00 84.94 93 GLY A N 1
ATOM 759 C CA . GLY A 1 93 ? -9.577 -2.061 -6.219 1.00 84.94 93 GLY A CA 1
ATOM 760 C C . GLY A 1 93 ? -11.000 -1.641 -6.601 1.00 84.94 93 GLY A C 1
ATOM 761 O O . GLY A 1 93 ? -11.929 -1.843 -5.814 1.00 84.94 93 GLY A O 1
ATOM 762 N N . PHE A 1 94 ? -11.185 -1.118 -7.816 1.00 81.88 94 PHE A N 1
ATOM 763 C CA . PHE A 1 94 ? -12.495 -0.841 -8.403 1.00 81.88 94 PHE A CA 1
ATOM 764 C C . PHE A 1 94 ? -13.312 -2.118 -8.614 1.00 81.88 94 PHE A C 1
ATOM 766 O O . PHE A 1 94 ? -14.465 -2.173 -8.192 1.00 81.88 94 PHE A O 1
ATOM 773 N N . LEU A 1 95 ? -12.695 -3.174 -9.153 1.00 83.44 95 LEU A N 1
ATOM 774 C CA . LEU A 1 95 ? -13.358 -4.459 -9.399 1.00 83.44 95 LEU A CA 1
ATOM 775 C C . LEU A 1 95 ? -13.912 -5.107 -8.117 1.00 83.44 95 LEU A C 1
ATOM 777 O O . LEU A 1 95 ? -14.987 -5.696 -8.131 1.00 83.44 95 LEU A O 1
ATOM 781 N N . PHE A 1 96 ? -13.208 -4.959 -6.992 1.00 81.62 96 PHE A N 1
ATOM 782 C CA . PHE A 1 96 ? -13.630 -5.483 -5.687 1.00 81.62 96 PHE A CA 1
ATOM 783 C C . PHE A 1 96 ? -14.538 -4.526 -4.887 1.00 81.62 96 PHE A C 1
ATOM 785 O O . PHE A 1 96 ? -14.847 -4.801 -3.725 1.00 81.62 96 PHE A O 1
ATOM 792 N N . GLY A 1 97 ? -14.950 -3.388 -5.462 1.00 79.69 97 GLY A N 1
ATOM 793 C CA . GLY A 1 97 ? -15.803 -2.400 -4.787 1.00 79.69 97 GLY A CA 1
ATOM 794 C C . GLY A 1 97 ? -15.117 -1.664 -3.627 1.00 79.69 97 GLY A C 1
ATOM 795 O O . GLY A 1 97 ? -15.781 -1.092 -2.765 1.00 79.69 97 GLY A O 1
ATOM 796 N N . GLN A 1 98 ? -13.780 -1.680 -3.582 1.00 80.31 98 GLN A N 1
ATOM 797 C CA . GLN A 1 98 ? -12.950 -1.034 -2.557 1.00 80.31 98 GLN A CA 1
ATOM 798 C C . GLN A 1 98 ? -12.148 0.158 -3.112 1.00 80.31 98 GLN A C 1
ATOM 800 O O . GLN A 1 98 ? -11.197 0.605 -2.469 1.00 80.31 98 GLN A O 1
ATOM 805 N N . PHE A 1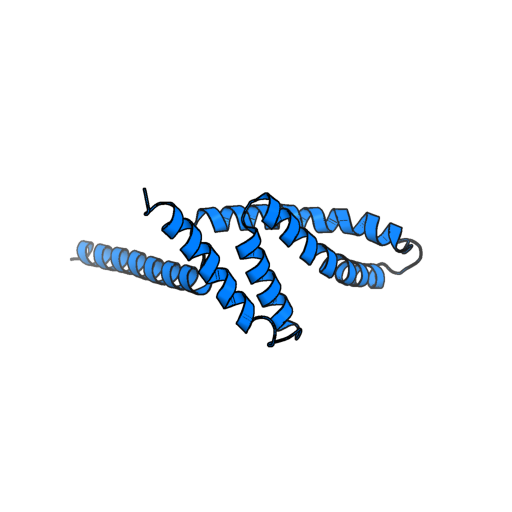 99 ? -12.539 0.704 -4.273 1.00 78.69 99 PHE A N 1
ATOM 806 C CA . PHE A 1 99 ? -11.884 1.831 -4.964 1.00 78.69 99 PHE A CA 1
ATOM 807 C C . PHE A 1 99 ? -11.516 2.970 -4.013 1.00 78.69 99 PHE A C 1
ATOM 809 O O . PHE A 1 99 ? -10.376 3.414 -3.946 1.00 78.69 99 PHE A O 1
ATOM 816 N N . ASN A 1 100 ? -12.486 3.365 -3.197 1.00 74.56 100 ASN A N 1
ATOM 817 C CA . ASN A 1 100 ? -12.373 4.444 -2.238 1.00 74.56 100 ASN A CA 1
ATOM 818 C C . ASN A 1 100 ? -11.206 4.268 -1.243 1.00 74.56 100 ASN A C 1
ATOM 820 O O . ASN A 1 100 ? -10.500 5.222 -0.914 1.00 74.56 100 ASN A O 1
ATOM 824 N N . PHE A 1 101 ? -10.962 3.044 -0.779 1.00 77.81 101 PHE A N 1
ATOM 825 C CA . PHE A 1 101 ? -9.838 2.763 0.108 1.00 77.81 101 PHE A CA 1
ATOM 826 C C . PHE A 1 101 ? -8.497 2.870 -0.630 1.00 77.81 101 PHE A C 1
ATOM 828 O O . PHE A 1 101 ? -7.564 3.504 -0.133 1.00 77.81 101 PHE A O 1
ATOM 835 N N . PHE A 1 102 ? -8.412 2.282 -1.825 1.00 81.88 102 PHE A N 1
ATOM 836 C CA . PHE A 1 102 ? -7.188 2.284 -2.626 1.00 81.88 102 PHE A CA 1
ATOM 837 C C . PHE A 1 102 ? -6.815 3.682 -3.111 1.00 81.88 102 PHE A C 1
ATOM 839 O O . PHE A 1 102 ? -5.656 4.059 -2.997 1.00 81.88 102 PHE A O 1
ATOM 846 N N . TRP A 1 103 ? -7.792 4.493 -3.508 1.00 79.31 103 TRP A N 1
ATOM 847 C CA . TRP A 1 103 ? -7.598 5.894 -3.878 1.00 79.31 103 TRP A CA 1
ATOM 848 C C . TRP A 1 103 ? -7.030 6.727 -2.716 1.00 79.31 103 TRP A C 1
ATOM 850 O O . TRP A 1 103 ? -6.137 7.552 -2.903 1.00 79.31 103 TRP A O 1
ATOM 860 N N . GLN A 1 104 ? -7.479 6.483 -1.477 1.00 78.94 104 GLN A N 1
ATOM 861 C CA . GLN A 1 104 ? -6.888 7.124 -0.294 1.00 78.94 104 GLN A CA 1
ATOM 862 C C . GLN A 1 104 ? -5.459 6.644 -0.018 1.00 78.94 104 GLN A C 1
ATOM 864 O O . GLN A 1 104 ? -4.613 7.446 0.384 1.00 78.94 104 GLN A O 1
ATOM 869 N N . LEU A 1 105 ? -5.187 5.349 -0.195 1.00 81.31 105 LEU A N 1
ATOM 870 C CA . LEU A 1 105 ? -3.858 4.765 -0.014 1.00 81.31 105 LEU A CA 1
ATOM 871 C C . LEU A 1 105 ? -2.874 5.325 -1.048 1.00 81.31 105 LEU A C 1
ATOM 873 O O . LEU A 1 105 ? -1.801 5.797 -0.676 1.00 81.31 105 LEU A O 1
ATOM 877 N N . GLU A 1 106 ? -3.264 5.331 -2.318 1.00 81.12 106 GLU A N 1
ATOM 878 C CA . GLU A 1 106 ? -2.463 5.807 -3.442 1.00 81.12 106 GLU A CA 1
ATOM 879 C C . GLU A 1 106 ? -2.125 7.289 -3.289 1.00 81.12 106 GLU A C 1
ATOM 881 O O . GLU A 1 106 ? -0.953 7.663 -3.334 1.00 81.12 106 GLU A O 1
ATOM 886 N N . LYS A 1 107 ? -3.109 8.128 -2.947 1.00 76.81 107 LYS A N 1
ATOM 887 C CA . LYS A 1 107 ? -2.843 9.531 -2.611 1.00 76.81 107 LYS A CA 1
ATOM 888 C C . LYS A 1 107 ? -1.885 9.674 -1.448 1.00 76.81 107 LYS A C 1
ATOM 890 O O . LYS A 1 107 ? -0.939 10.442 -1.543 1.00 76.81 107 LYS A O 1
ATOM 895 N N . LYS A 1 108 ? -2.064 8.925 -0.353 1.00 77.75 108 LYS A N 1
ATOM 896 C CA . LYS A 1 108 ? -1.119 8.962 0.780 1.00 77.75 108 LYS A CA 1
ATOM 897 C C . LYS A 1 108 ? 0.314 8.627 0.349 1.00 77.75 108 LYS A C 1
ATOM 899 O O . LYS A 1 108 ? 1.242 9.145 0.967 1.00 77.75 108 LYS A O 1
ATOM 904 N N . MET A 1 109 ? 0.505 7.790 -0.674 1.00 79.19 109 MET A N 1
ATOM 905 C CA . MET A 1 109 ? 1.824 7.504 -1.249 1.00 79.19 109 MET A CA 1
ATOM 906 C C . MET A 1 109 ? 2.315 8.639 -2.162 1.00 79.19 109 MET A C 1
ATOM 908 O O . MET A 1 109 ? 3.445 9.085 -1.989 1.00 79.19 109 MET A O 1
ATOM 912 N N . LEU A 1 110 ? 1.466 9.174 -3.044 1.00 76.50 110 LEU A N 1
ATOM 913 C CA . LEU A 1 110 ? 1.798 10.286 -3.950 1.00 76.50 110 LEU A CA 1
ATOM 914 C C . LEU A 1 110 ? 2.164 11.582 -3.206 1.00 76.50 110 LEU A C 1
ATOM 916 O O . LEU A 1 110 ? 3.129 12.257 -3.560 1.00 76.50 110 LEU A O 1
ATOM 920 N N . ILE A 1 111 ? 1.455 11.890 -2.118 1.00 76.50 111 ILE A N 1
ATOM 921 C CA . ILE A 1 111 ? 1.715 13.063 -1.267 1.00 76.50 111 ILE A CA 1
ATOM 922 C C . ILE A 1 111 ? 3.101 12.965 -0.625 1.00 76.50 111 ILE A C 1
ATOM 924 O O . ILE A 1 111 ? 3.841 13.945 -0.567 1.00 76.50 111 ILE A O 1
ATOM 928 N N . LYS A 1 112 ? 3.485 11.765 -0.167 1.00 71.81 112 LYS A N 1
ATOM 929 C CA . LYS A 1 112 ? 4.816 11.518 0.411 1.00 71.81 112 LYS A CA 1
ATOM 930 C C . LYS A 1 112 ? 5.939 11.667 -0.610 1.00 71.81 112 LYS A C 1
ATOM 932 O O . LYS A 1 112 ? 7.075 11.896 -0.215 1.00 71.81 112 LYS A O 1
ATOM 937 N N . TRP A 1 113 ? 5.630 11.525 -1.894 1.00 70.06 113 TRP A N 1
ATOM 938 C CA . TRP A 1 113 ? 6.577 11.697 -2.991 1.00 70.06 113 TRP A CA 1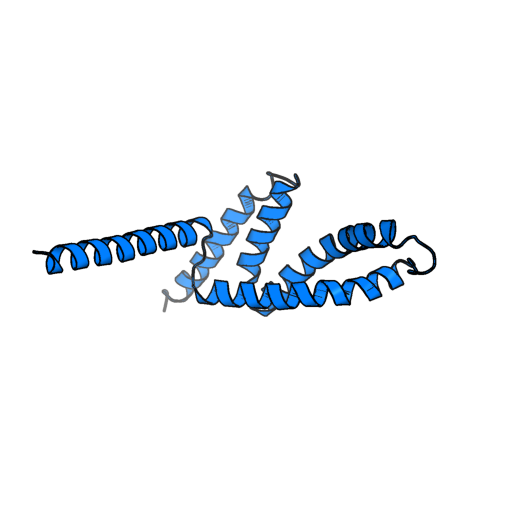
ATOM 939 C C . TRP A 1 113 ? 6.630 13.138 -3.520 1.00 70.06 113 TRP A C 1
ATOM 941 O O . TRP A 1 113 ? 7.358 13.413 -4.467 1.00 70.06 113 TRP A O 1
ATOM 951 N N . GLY A 1 114 ? 5.920 14.072 -2.874 1.00 68.75 114 GLY A N 1
ATOM 952 C CA . GLY A 1 114 ? 6.030 15.510 -3.132 1.00 68.75 114 GLY A CA 1
ATOM 953 C C . GLY A 1 114 ? 5.009 16.074 -4.121 1.00 68.75 114 GLY A C 1
ATOM 954 O O . GLY A 1 114 ? 5.054 17.268 -4.413 1.00 68.75 114 GLY A O 1
ATOM 955 N N . PHE A 1 115 ? 4.061 15.269 -4.614 1.00 64.06 115 PHE A N 1
ATOM 956 C CA . PHE A 1 115 ? 3.037 15.732 -5.554 1.00 64.06 115 PHE A CA 1
ATOM 957 C C . PHE A 1 115 ? 1.799 16.267 -4.796 1.00 64.06 115 PHE A C 1
AT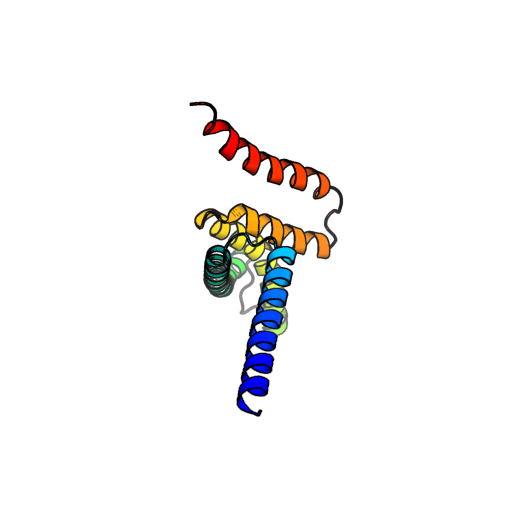OM 959 O O . PHE A 1 115 ? 0.909 15.521 -4.402 1.00 64.06 115 PHE A O 1
ATOM 966 N N . GLN A 1 116 ? 1.796 17.588 -4.574 1.00 54.00 116 GLN A N 1
ATOM 967 C CA . GLN A 1 116 ? 0.680 18.470 -4.175 1.00 54.00 116 GLN A CA 1
ATOM 968 C C . GLN A 1 116 ? -0.074 18.222 -2.850 1.00 54.00 116 GLN A C 1
ATOM 970 O O . GLN A 1 116 ? -1.010 17.434 -2.752 1.00 54.00 116 GLN A O 1
ATOM 975 N N . ASN A 1 117 ? 0.174 19.127 -1.892 1.00 55.28 117 ASN A N 1
ATOM 976 C CA . ASN A 1 117 ? -0.686 19.400 -0.730 1.00 55.28 117 ASN A CA 1
ATOM 977 C C . ASN A 1 117 ? -2.018 20.110 -1.081 1.00 55.28 117 ASN A C 1
ATOM 979 O O . ASN A 1 117 ? -2.866 20.292 -0.210 1.00 55.28 117 ASN A O 1
ATOM 983 N N . SER A 1 118 ? -2.222 20.531 -2.336 1.00 52.94 118 SER A N 1
ATOM 984 C CA . SER A 1 118 ? -3.336 21.406 -2.735 1.00 52.94 118 SER A CA 1
ATOM 985 C C . SER A 1 118 ? -4.624 20.684 -3.159 1.00 52.94 118 SER A C 1
ATOM 987 O O . SER A 1 118 ? -5.682 21.304 -3.133 1.00 52.94 118 SER A O 1
ATOM 989 N N . LEU A 1 119 ? -4.584 19.392 -3.515 1.00 53.88 119 LEU A N 1
ATOM 990 C CA . LEU A 1 119 ? -5.769 18.646 -3.997 1.00 53.88 119 LEU A CA 1
ATOM 991 C C . LEU A 1 119 ? -6.453 17.787 -2.911 1.00 53.88 119 LEU A C 1
ATOM 993 O O . LEU A 1 119 ? -7.602 17.382 -3.051 1.00 53.88 119 LEU A O 1
ATOM 997 N N . ILE A 1 120 ? -5.782 17.563 -1.780 1.00 54.84 120 ILE A N 1
ATOM 998 C CA . ILE A 1 120 ? -6.199 16.619 -0.725 1.00 54.84 120 ILE A CA 1
ATOM 999 C C . ILE A 1 120 ? -7.250 17.227 0.216 1.00 54.84 120 ILE A C 1
ATOM 1001 O O . ILE A 1 120 ? -8.076 16.508 0.785 1.00 54.84 120 ILE A O 1
ATOM 1005 N N . ASN A 1 121 ? -7.226 18.553 0.389 1.00 50.97 121 ASN A N 1
ATOM 1006 C CA . ASN A 1 121 ? -8.171 19.249 1.260 1.00 50.97 121 ASN A CA 1
ATOM 1007 C C . ASN A 1 121 ? -9.584 19.273 0.676 1.00 50.97 121 ASN A C 1
ATOM 1009 O O . ASN A 1 121 ? -10.523 19.187 1.450 1.00 50.97 121 ASN A O 1
ATOM 1013 N N . ASN A 1 122 ? -9.751 19.312 -0.651 1.00 51.81 122 ASN A N 1
ATOM 1014 C CA . ASN A 1 122 ? -11.076 19.320 -1.282 1.00 51.81 122 ASN A CA 1
ATOM 1015 C C . ASN A 1 122 ? -11.713 17.921 -1.373 1.00 51.81 122 ASN A C 1
ATOM 1017 O O . ASN A 1 122 ? -12.919 17.791 -1.205 1.00 51.81 122 ASN A O 1
ATOM 1021 N N . GLU A 1 123 ? -10.945 16.845 -1.566 1.00 54.88 123 GLU A N 1
ATOM 1022 C CA . GLU A 1 123 ? -11.525 15.495 -1.704 1.00 54.88 123 GLU A CA 1
ATOM 1023 C C . GLU A 1 123 ? -11.986 14.847 -0.395 1.00 54.88 123 GLU A C 1
ATOM 1025 O O . GLU A 1 123 ? -12.911 14.035 -0.415 1.00 54.88 123 GLU A O 1
ATOM 1030 N N . ASN A 1 124 ? -11.406 15.218 0.753 1.00 50.78 124 ASN A N 1
ATOM 1031 C CA . ASN A 1 124 ? -11.932 14.781 2.053 1.00 50.78 124 ASN A CA 1
ATOM 1032 C C . ASN A 1 124 ? -13.361 15.308 2.314 1.00 50.78 124 ASN A C 1
ATOM 1034 O O . ASN A 1 124 ? -14.082 14.696 3.102 1.00 50.78 124 ASN A O 1
ATOM 1038 N N . TYR A 1 125 ? -13.795 16.381 1.634 1.00 46.69 125 TYR A N 1
ATOM 1039 C CA . TYR A 1 125 ? -15.181 16.862 1.686 1.00 46.69 125 TYR A CA 1
ATOM 1040 C C . TYR A 1 125 ? -16.141 15.976 0.873 1.00 46.69 125 TYR A C 1
ATOM 1042 O O . TYR A 1 125 ? -17.179 15.583 1.402 1.00 46.69 125 TYR A O 1
ATOM 1050 N N . TYR A 1 126 ? -15.786 15.568 -0.352 1.00 42.53 126 TYR A N 1
ATOM 1051 C CA . TYR A 1 126 ? -16.636 14.689 -1.179 1.00 42.53 126 TYR A CA 1
ATOM 1052 C C . TYR A 1 126 ? -16.809 13.288 -0.567 1.00 42.53 126 TYR A C 1
ATOM 1054 O O . TYR A 1 126 ? -17.908 12.744 -0.522 1.00 42.53 126 TYR A O 1
ATOM 1062 N N . PHE A 1 127 ? -15.750 12.749 0.038 1.00 52.34 127 PHE A N 1
ATOM 1063 C CA . PHE A 1 127 ? -15.756 11.418 0.653 1.00 52.34 127 PHE A CA 1
ATOM 1064 C C . PHE A 1 127 ? -16.682 11.256 1.866 1.00 52.34 127 PHE A C 1
ATOM 1066 O O . PHE A 1 127 ? -17.041 10.134 2.242 1.00 52.34 127 PHE A O 1
ATOM 1073 N N . ASN A 1 128 ? -17.009 12.365 2.532 1.00 46.06 128 ASN A N 1
ATOM 1074 C CA . ASN A 1 128 ? -17.950 12.374 3.646 1.00 46.06 128 ASN A CA 1
ATOM 1075 C C . ASN A 1 128 ? -19.399 12.559 3.154 1.00 46.06 128 ASN A C 1
ATOM 1077 O O . ASN A 1 128 ? -20.311 12.055 3.806 1.00 46.06 128 ASN A O 1
ATOM 1081 N N . SER A 1 129 ? -19.599 13.190 1.988 1.00 45.88 129 SER A N 1
ATOM 1082 C CA . SER A 1 129 ? -20.913 13.416 1.363 1.00 45.88 129 SER A CA 1
ATOM 1083 C C . SER A 1 129 ? -21.566 12.124 0.856 1.00 45.88 129 SER A C 1
ATOM 1085 O O . SER A 1 129 ? -22.712 11.850 1.198 1.00 45.88 129 SER A O 1
ATOM 1087 N N . ASP A 1 130 ? -20.812 11.231 0.204 1.00 42.16 130 ASP A N 1
ATOM 1088 C CA . ASP A 1 130 ? -21.348 9.954 -0.321 1.00 42.16 130 ASP A CA 1
ATOM 1089 C C . ASP A 1 130 ? -21.881 9.004 0.777 1.00 42.16 130 ASP A C 1
ATOM 1091 O O . ASP A 1 130 ? -22.675 8.085 0.546 1.00 42.16 130 ASP A O 1
ATOM 1095 N N . LYS A 1 131 ? -21.434 9.212 2.020 1.00 39.72 131 LYS A N 1
ATOM 1096 C CA . LYS A 1 131 ? -21.875 8.457 3.200 1.00 39.72 131 LYS A CA 1
ATOM 1097 C C . LYS A 1 131 ? -23.141 9.051 3.839 1.00 39.72 131 LYS A C 1
ATOM 1099 O O . LYS A 1 131 ? -23.755 8.387 4.676 1.00 39.72 131 LYS A O 1
ATOM 1104 N N . ILE A 1 132 ? -23.494 10.284 3.478 1.00 46.25 132 ILE A N 1
ATOM 1105 C CA . ILE A 1 132 ? -24.681 11.014 3.935 1.00 46.25 132 ILE A CA 1
ATOM 1106 C C . ILE A 1 132 ? -25.853 10.700 2.995 1.00 46.25 132 ILE A C 1
ATOM 1108 O O . ILE A 1 132 ? -26.929 10.359 3.483 1.00 46.25 132 ILE A O 1
ATOM 1112 N N . ASP A 1 133 ? -25.610 10.641 1.682 1.00 42.47 133 ASP A N 1
ATOM 1113 C CA . ASP A 1 133 ? -26.658 10.428 0.669 1.00 42.47 133 ASP A CA 1
ATOM 1114 C C . ASP A 1 133 ? -27.257 9.010 0.666 1.00 42.47 133 ASP A C 1
ATOM 1116 O O . ASP A 1 133 ? -28.446 8.814 0.417 1.00 42.47 133 ASP A O 1
ATOM 1120 N N . THR A 1 134 ? -26.474 7.996 1.046 1.00 49.81 134 THR A N 1
ATOM 1121 C CA . THR A 1 134 ? -26.977 6.613 1.165 1.00 49.81 134 THR A CA 1
ATOM 1122 C C . THR A 1 134 ? -27.808 6.369 2.431 1.00 49.81 134 THR A C 1
ATOM 1124 O O . THR A 1 134 ? -28.555 5.394 2.492 1.00 49.81 134 THR A O 1
ATOM 1127 N N . LYS A 1 135 ? -27.726 7.252 3.439 1.00 39.50 135 LYS A N 1
ATOM 1128 C CA . LYS A 1 135 ? -28.583 7.202 4.638 1.00 39.50 135 LYS A CA 1
ATOM 1129 C C . LYS A 1 135 ? -29.844 8.056 4.509 1.00 39.50 135 LYS A C 1
ATOM 1131 O O . LYS A 1 135 ? -30.868 7.696 5.083 1.00 39.50 135 LYS A O 1
ATOM 1136 N N . THR A 1 136 ? -29.803 9.158 3.768 1.00 48.06 136 THR A N 1
ATOM 1137 C CA . THR A 1 136 ? -30.959 10.053 3.601 1.00 48.06 136 THR A CA 1
ATOM 1138 C C . THR A 1 136 ? -32.000 9.507 2.623 1.00 48.06 136 THR A C 1
ATOM 1140 O O . THR A 1 136 ? -33.184 9.727 2.851 1.00 48.06 136 THR A O 1
ATOM 1143 N N . LEU A 1 137 ? -31.608 8.709 1.620 1.00 44.66 137 LEU A N 1
ATOM 1144 C CA . LEU A 1 137 ? -32.542 8.091 0.661 1.00 44.66 137 LEU A CA 1
ATOM 1145 C C . LEU A 1 137 ? -33.371 6.914 1.216 1.00 44.66 137 LEU A C 1
ATOM 1147 O O . LEU A 1 137 ? -34.367 6.542 0.608 1.00 44.66 137 LEU A O 1
ATOM 1151 N N . PHE A 1 138 ? -32.999 6.340 2.366 1.00 46.59 138 PHE A N 1
ATOM 1152 C CA . PHE A 1 138 ? -33.734 5.236 3.011 1.00 46.59 138 PHE A CA 1
ATOM 1153 C C . PHE A 1 138 ? -34.552 5.662 4.243 1.00 46.59 138 PHE A C 1
ATOM 1155 O O . PHE A 1 138 ? -35.137 4.808 4.902 1.00 46.59 138 PHE A O 1
ATOM 1162 N N . THR A 1 139 ? -34.604 6.961 4.565 1.00 44.03 139 THR A N 1
ATOM 1163 C CA . THR A 1 139 ? -35.318 7.474 5.758 1.00 44.03 139 THR A CA 1
ATOM 1164 C C . THR A 1 139 ? -36.524 8.359 5.399 1.00 44.03 139 THR A C 1
ATOM 1166 O O . THR A 1 139 ? -37.145 8.947 6.277 1.00 44.03 139 THR A O 1
ATOM 1169 N N . THR A 1 140 ? -36.870 8.467 4.113 1.00 40.59 140 THR A N 1
ATOM 1170 C CA . THR A 1 140 ? -38.006 9.260 3.604 1.00 40.59 140 THR A CA 1
ATOM 1171 C C . THR A 1 140 ? -39.103 8.408 2.951 1.00 40.59 140 THR A C 1
ATOM 1173 O O . THR A 1 140 ? -39.871 8.913 2.134 1.00 40.59 140 THR A O 1
ATOM 1176 N N . CYS A 1 141 ? -39.208 7.131 3.323 1.00 41.53 141 CYS A N 1
ATOM 1177 C CA . CYS A 1 141 ? -40.380 6.290 3.063 1.00 41.53 141 CYS A CA 1
ATOM 1178 C C . CYS A 1 141 ? -40.945 5.771 4.383 1.00 41.53 141 CYS A C 1
ATOM 1180 O O . CYS A 1 141 ? -40.124 5.409 5.258 1.00 41.53 141 CYS A O 1
#

Sequence (141 aa):
MLKLYKLDKKSKFVFENYIYMKKLKDKWNIKSNFQLIIILIVFAITGSLSLVVSEPILEILGIKSSSMSTWLFTPLRLIIVFPVYQ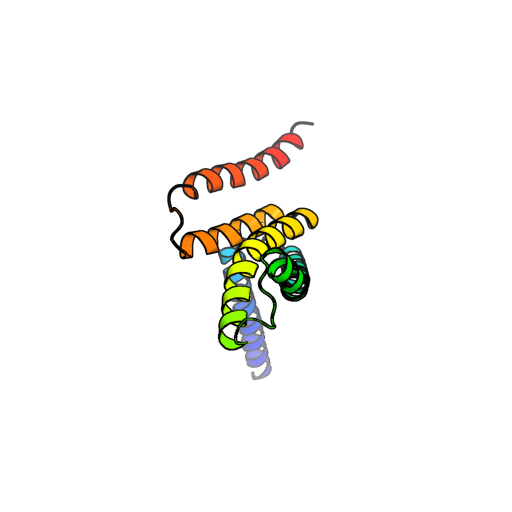LLILAIGFLFGQFNFFWQLEKKMLIKWGFQNSLINNENYYFNSDKIDTKTLFTTC

Secondary structure (DSSP, 8-state):
-HHHHHHHHHHHHHHHHHHHHHHHHHHHT---HHHHHHHHHHHHHHHHHHHHHHHHHHHHTT--TTTS-HHHHHHHHHHHHHHHHHHHHHHHHHHTT-HHHHHHHHHHHHHHTT--TTSHHHHHHHHHHHHHHHHHTTS--